Protein 3I7T (pdb70)

B-factor: mean 10.13, std 5.45, range [2.0, 48.77]

Sequence (118 aa):
SRTMVSSGSEFESAVGYSRAVRIGPLVVVAGTTGSGDDIAAQTRDALRRIEIALGQAGATLADVVRTRIYVTDISRWREVGEVHAQAFGKIRPVTSMVEVTALIAPGLLVEIEADAYV

InterPro domains:
  IPR006175 YjgF/YER057c/UK114 family [PF01042] (12-121)
  IPR035959 RutC-like superfamily [G3DSA:3.30.1330.40] (2-121)
  IPR035959 RutC-like superfamily [SSF55298] (5-122)

Secondary structure (DSSP, 8-state):
-EEEE----HHHHHHT--SEEEETTEEEEEEEE--SSSHHHHHHHHHHHHHHHHHHTT--GGGEEEEEEEES-GGGHHHHHHHHHHHHTTT--B--EEE-S--SSTT--EEEEEEEE-

GO terms:
  GO:0005886 plasma membrane (C, HDA)

Radius of gyration: 13.67 Å; Cα contacts (8 Å, |Δi|>4): 232; chains: 1; bounding box: 34×33×35 Å

Structure (mmCIF, N/CA/C/O backbone):
data_3I7T
#
_entry.id   3I7T
#
_cell.length_a   67.880
_cell.length_b   67.880
_cell.length_c   67.880
_cell.angle_alpha   90.00
_cell.angle_beta   90.00
_cell.angle_gamma   90.00
#
_symmetry.space_group_name_H-M   'P 21 3'
#
loop_
_entity.id
_entity.type
_entity.pdbx_description
1 polymer 'Putative uncharacterized protein'
2 non-polymer 'IODIDE ION'
3 water water
#
loop_
_atom_site.group_PDB
_atom_site.id
_atom_site.type_symbol
_atom_site.label_atom_id
_atom_site.label_alt_id
_atom_site.label_comp_id
_atom_site.label_asym_id
_atom_site.label_entity_id
_atom_site.label_seq_id
_atom_site.pdbx_PDB_ins_code
_atom_site.Cartn_x
_atom_site.Cartn_y
_atom_site.Cartn_z
_atom_site.occupancy
_atom_site.B_iso_or_equiv
_atom_site.auth_seq_id
_atom_site.auth_comp_id
_atom_site.auth_asym_id
_atom_site.auth_atom_id
_atom_site.pdbx_PDB_model_num
ATOM 1 N N . SER A 1 3 ? -11.761 23.637 41.379 1.00 14.71 4 SER A N 1
ATOM 2 C CA . SER A 1 3 ? -10.655 24.467 40.795 1.00 14.44 4 SER A CA 1
ATOM 3 C C . SER A 1 3 ? -9.372 23.676 40.487 1.00 13.77 4 SER A C 1
ATOM 4 O O . SER A 1 3 ? -8.776 23.046 41.374 1.00 13.41 4 SER A O 1
ATOM 7 N N . ARG A 1 4 ? -8.941 23.743 39.227 1.00 12.38 5 ARG A N 1
ATOM 8 C CA . ARG A 1 4 ? -7.880 22.879 38.719 1.00 11.32 5 ARG A CA 1
ATOM 9 C C . ARG A 1 4 ? -6.548 23.607 38.520 1.00 10.83 5 ARG A C 1
ATOM 10 O O . ARG A 1 4 ? -6.502 24.685 37.939 1.00 9.81 5 ARG A O 1
ATOM 18 N N . THR A 1 5 ? -5.466 23.005 39.003 1.00 10.25 6 THR A N 1
ATOM 19 C CA . THR A 1 5 ? -4.140 23.558 38.794 1.00 10.31 6 THR A CA 1
ATOM 20 C C . THR A 1 5 ? -3.242 22.504 38.168 1.00 10.17 6 THR A C 1
ATOM 21 O O . THR A 1 5 ? -3.375 21.310 38.447 1.00 9.80 6 THR A O 1
ATOM 25 N N . MET A 1 6 ? -2.324 22.957 37.322 1.00 9.90 7 MET A N 1
ATOM 26 C CA . MET A 1 6 ? -1.466 22.063 36.571 1.00 9.61 7 MET A CA 1
ATOM 27 C C . MET A 1 6 ? -0.021 22.510 36.602 1.00 9.64 7 MET A C 1
ATOM 28 O O . MET A 1 6 ? 0.283 23.712 36.645 1.00 9.13 7 MET A O 1
ATOM 33 N N . VAL A 1 7 ? 0.868 21.530 36.577 1.00 9.20 8 VAL A N 1
ATOM 34 C CA . VAL A 1 7 ? 2.285 21.768 36.647 1.00 8.94 8 VAL A CA 1
ATOM 35 C C . VAL A 1 7 ? 2.913 21.293 35.343 1.00 9.58 8 VAL A C 1
ATOM 36 O O . VAL A 1 7 ? 2.660 20.177 34.890 1.00 8.53 8 VAL A O 1
ATOM 40 N N . SER A 1 8 ? 3.730 22.155 34.748 1.00 10.26 9 SER A N 1
ATOM 41 C CA . SER A 1 8 ? 4.445 21.838 33.522 1.00 11.67 9 SER A CA 1
ATOM 42 C C . SER A 1 8 ? 5.945 21.975 33.784 1.00 12.49 9 SER A C 1
ATOM 43 O O . SER A 1 8 ? 6.352 22.768 34.625 1.00 12.52 9 SER A O 1
ATOM 46 N N . SER A 1 9 ? 6.768 21.201 33.081 1.00 13.37 10 SER A N 1
ATOM 47 C CA . SER A 1 9 ? 8.220 21.323 33.238 1.00 14.05 10 SER A CA 1
ATOM 48 C C . SER A 1 9 ? 8.820 22.090 32.062 1.00 14.53 10 SER A C 1
ATOM 49 O O . SER A 1 9 ? 10.018 22.385 32.043 1.00 14.33 10 SER A O 1
ATOM 52 N N . GLY A 1 10 ? 7.986 22.414 31.077 1.00 14.48 11 GLY A N 1
ATOM 53 C CA . GLY A 1 10 ? 8.447 23.144 29.902 1.00 14.77 11 GLY A CA 1
ATOM 54 C C . GLY A 1 10 ? 9.089 22.259 28.835 1.00 15.23 11 GLY A C 1
ATOM 55 O O . GLY A 1 10 ? 9.610 22.759 27.842 1.00 14.98 11 GLY A O 1
ATOM 56 N N . SER A 1 11 ? 9.053 20.943 29.025 1.00 15.58 12 SER A N 1
ATOM 57 C CA . SER A 1 11 ? 9.698 20.037 28.089 1.00 16.12 12 SER A CA 1
ATOM 58 C C . SER A 1 11 ? 8.952 19.991 26.753 1.00 16.79 12 SER A C 1
ATOM 59 O O . SER A 1 11 ? 7.751 20.276 26.689 1.00 16.49 12 SER A O 1
ATOM 62 N N . GLU A 1 12 ? 9.674 19.625 25.692 1.00 17.52 13 GLU A N 1
ATOM 63 C CA . GLU A 1 12 ? 9.081 19.463 24.361 1.00 18.35 13 GLU A CA 1
ATOM 64 C C . GLU A 1 12 ? 8.052 18.337 24.340 1.00 18.19 13 GLU A C 1
ATOM 65 O O . GLU A 1 12 ? 7.040 18.408 23.642 1.00 18.43 13 GLU A O 1
ATOM 71 N N . PHE A 1 13 ? 8.350 17.282 25.087 1.00 18.06 14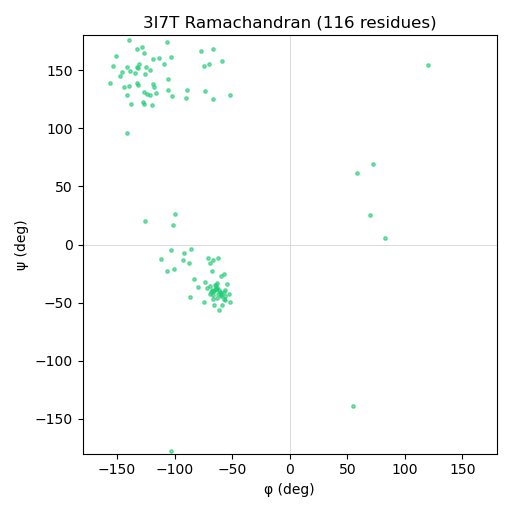 PHE A N 1
ATOM 72 C CA . PHE A 1 13 ? 7.502 16.107 25.156 1.00 18.01 14 PHE A CA 1
ATOM 73 C C . PHE A 1 13 ? 6.100 16.460 25.669 1.00 17.39 14 PHE A C 1
ATOM 74 O O . PHE A 1 13 ? 5.094 15.982 25.145 1.00 17.32 14 PHE A O 1
ATOM 82 N N . GLU A 1 14 ? 6.026 17.321 26.675 1.00 16.75 15 GLU A N 1
ATOM 83 C CA . GLU A 1 14 ? 4.730 17.760 27.161 1.00 16.50 15 GLU A CA 1
ATOM 84 C C . GLU A 1 14 ? 4.034 18.526 26.056 1.00 16.45 15 GLU A C 1
ATOM 85 O O . GLU A 1 14 ? 2.809 18.445 25.882 1.00 15.79 15 GLU A O 1
ATOM 91 N N . SER A 1 15 ? 4.865 19.231 25.294 1.00 16.34 16 SER A N 1
ATOM 92 C CA . SER A 1 15 ? 4.481 19.972 24.097 1.00 16.50 16 SER A CA 1
ATOM 93 C C . SER A 1 15 ? 3.904 19.071 23.005 1.00 15.60 16 SER A C 1
ATOM 94 O O . SER A 1 15 ? 2.781 19.266 22.533 1.00 15.79 16 SER A O 1
ATOM 97 N N . ALA A 1 16 ? 4.680 18.073 22.609 1.00 14.69 17 ALA A N 1
ATOM 98 C CA . ALA A 1 16 ? 4.263 17.175 21.545 1.00 13.37 17 ALA A CA 1
ATOM 99 C C . ALA A 1 16 ? 3.035 16.317 21.888 1.00 12.65 17 ALA A C 1
ATOM 100 O O . ALA A 1 16 ? 2.219 16.037 21.013 1.00 12.02 17 ALA A O 1
ATOM 102 N N . VAL A 1 17 ? 2.903 15.905 23.149 1.00 11.41 18 VAL A N 1
ATOM 103 C CA . VAL A 1 17 ? 1.846 14.967 23.543 1.00 10.80 18 VAL A CA 1
ATOM 104 C C . VAL A 1 17 ? 0.627 15.637 24.210 1.00 10.04 18 VAL A C 1
ATOM 105 O O . VAL A 1 17 ? -0.469 15.075 24.219 1.00 9.90 18 VAL A O 1
ATOM 109 N N . GLY A 1 18 ? 0.821 16.839 24.746 1.00 9.51 19 GLY A N 1
ATOM 110 C CA . GLY A 1 18 ? -0.260 17.599 25.384 1.00 8.91 19 GLY A CA 1
ATOM 111 C C . GLY A 1 18 ? -0.652 16.994 26.722 1.00 8.42 19 GLY A C 1
ATOM 112 O O . GLY A 1 18 ? -1.740 16.412 26.855 1.00 9.04 19 GLY A O 1
ATOM 113 N N . TYR A 1 19 ? 0.244 17.100 27.700 1.00 7.43 20 TYR A N 1
ATOM 114 C CA . TYR A 1 19 ? 0.018 16.534 29.038 1.00 7.38 20 TYR A CA 1
ATOM 115 C C . TYR A 1 19 ? 0.772 17.376 30.083 1.00 6.91 20 TYR A C 1
ATOM 116 O O . TYR A 1 19 ? 1.675 18.143 29.735 1.00 6.60 20 TYR A O 1
ATOM 125 N N . SER A 1 20 ? 0.392 17.230 31.353 1.00 6.35 21 SER A N 1
ATOM 126 C CA . SER A 1 20 ? 1.016 17.956 32.451 1.00 5.79 21 SER A CA 1
ATOM 127 C C . SER A 1 20 ? 1.854 17.025 33.306 1.00 5.99 21 SER A C 1
ATOM 128 O O . SER A 1 20 ? 1.606 15.827 33.367 1.00 5.66 21 SER A O 1
ATOM 131 N N . ARG A 1 21 ? 2.846 17.583 33.984 1.00 6.33 22 ARG A N 1
ATOM 132 C CA . ARG A 1 21 ? 3.631 16.812 34.932 1.00 6.08 22 ARG A CA 1
ATOM 133 C C . ARG A 1 21 ? 2.746 16.397 36.118 1.00 5.72 22 ARG A C 1
ATOM 134 O O . ARG A 1 21 ? 2.807 15.254 36.577 1.00 5.63 22 ARG A O 1
ATOM 142 N N . ALA A 1 22 ? 1.929 17.334 36.611 1.00 5.98 23 ALA A N 1
ATOM 143 C CA . ALA A 1 22 ? 0.999 17.056 37.702 1.00 5.25 23 ALA A CA 1
ATOM 144 C C . ALA A 1 22 ? -0.288 17.859 37.550 1.00 5.41 23 ALA A C 1
ATOM 145 O O . ALA A 1 22 ? -0.275 18.980 37.027 1.00 4.85 23 ALA A O 1
ATOM 147 N N . VAL A 1 23 ? -1.394 17.288 38.018 1.0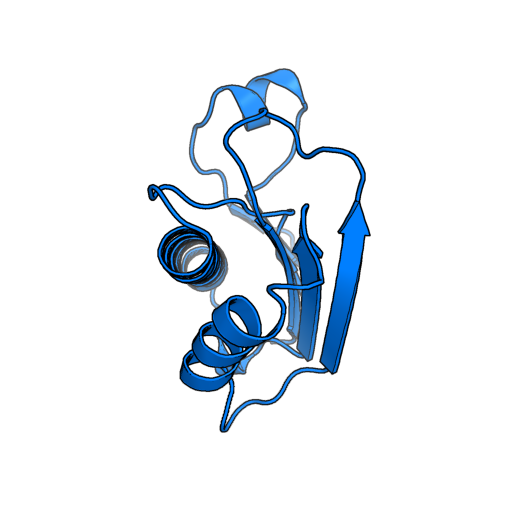0 5.29 24 VAL A N 1
ATOM 148 C CA . VAL A 1 23 ? -2.654 18.014 38.067 1.00 5.47 24 VAL A CA 1
ATOM 149 C C . VAL A 1 23 ? -3.264 17.821 39.441 1.00 5.78 24 VAL A C 1
ATOM 150 O O . VAL A 1 23 ? -3.230 16.713 39.978 1.00 5.71 24 VAL A O 1
ATOM 154 N N . ARG A 1 24 ? -3.789 18.909 40.010 1.00 6.29 25 ARG A N 1
ATOM 155 C CA . ARG A 1 24 ? -4.504 18.895 41.288 1.00 6.60 25 ARG A CA 1
ATOM 156 C C . ARG A 1 24 ? -5.943 19.435 41.111 1.00 6.91 25 ARG A C 1
ATOM 157 O O . ARG A 1 24 ? -6.130 20.485 40.508 1.00 6.09 25 ARG A O 1
ATOM 165 N N . ILE A 1 25 ? -6.946 18.687 41.577 1.00 7.15 26 ILE A N 1
ATOM 166 C CA . ILE A 1 25 ? -8.310 19.210 41.766 1.00 8.46 26 ILE A CA 1
ATOM 167 C C . ILE A 1 25 ? -8.836 18.632 43.060 1.00 8.75 26 ILE A C 1
ATOM 168 O O . ILE A 1 25 ? -8.690 17.451 43.309 1.00 9.10 26 ILE A O 1
ATOM 173 N N . GLY A 1 26 ? -9.477 19.442 43.883 1.00 9.34 27 GLY A N 1
ATOM 174 C CA . GLY A 1 26 ? -9.766 18.974 45.224 1.00 10.28 27 GLY A CA 1
ATOM 175 C C . GLY A 1 26 ? -8.497 18.506 45.924 1.00 10.93 27 GLY A C 1
ATOM 176 O O . GLY A 1 26 ? -7.434 19.122 45.811 1.00 10.25 27 GLY A O 1
ATOM 177 N N . PRO A 1 27 ? -8.586 17.394 46.657 1.00 12.16 28 PRO A N 1
ATOM 178 C CA . PRO A 1 27 ? -7.414 17.014 47.432 1.00 12.92 28 PRO A CA 1
ATOM 179 C C . PRO A 1 27 ? -6.533 16.070 46.619 1.00 13.19 28 PRO A C 1
ATOM 180 O O . PRO A 1 27 ? -5.414 15.742 47.036 1.00 14.08 28 PRO A O 1
ATOM 184 N N . LEU A 1 28 ? -7.039 15.655 45.463 1.00 12.85 29 LEU A N 1
ATOM 185 C CA . LEU A 1 28 ? -6.291 14.795 44.548 1.00 11.94 29 LEU A CA 1
ATOM 186 C C . LEU A 1 28 ? -5.173 15.514 43.796 1.00 10.52 29 LEU A C 1
ATOM 187 O O . LEU A 1 28 ? -5.394 16.581 43.219 1.00 10.13 29 LEU A O 1
ATOM 192 N N . VAL A 1 29 ? -3.987 14.904 43.795 1.00 9.19 30 VAL A N 1
ATOM 193 C CA . VAL A 1 29 ? -2.894 15.280 42.886 1.00 7.44 30 VAL A CA 1
ATOM 194 C C . VAL A 1 29 ? -2.429 14.020 42.149 1.00 6.99 30 VAL A C 1
ATOM 195 O O . VAL A 1 29 ? -2.039 13.025 42.784 1.00 6.72 30 VAL A O 1
ATOM 199 N N . VAL A 1 30 ? -2.513 14.039 40.820 1.00 5.36 31 VAL A N 1
ATOM 200 C CA . VAL A 1 30 ? -1.916 12.967 40.017 1.00 4.08 31 VAL A CA 1
ATOM 201 C C . VAL A 1 30 ? 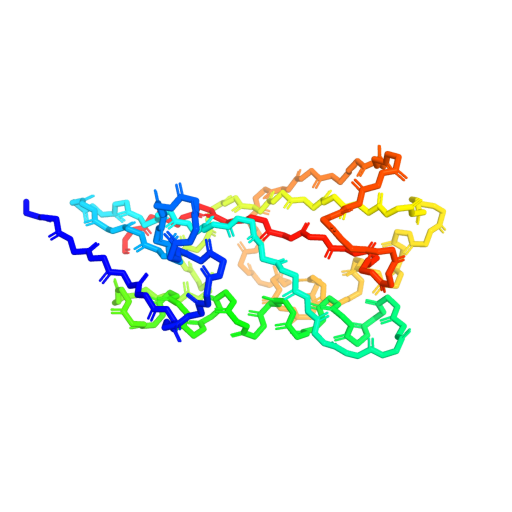-0.641 13.428 39.314 1.00 4.32 31 VAL A C 1
ATOM 202 O O . VAL A 1 30 ? -0.537 14.567 38.867 1.00 4.14 31 VAL A O 1
ATOM 206 N N . VAL A 1 31 ? 0.335 12.534 39.247 1.00 4.31 32 VAL A N 1
ATOM 207 C CA . VAL A 1 31 ? 1.616 12.817 38.643 1.00 4.97 32 VAL A CA 1
ATOM 208 C C . VAL A 1 31 ? 1.835 11.887 37.440 1.00 5.11 32 VAL A C 1
ATOM 209 O O . VAL A 1 31 ? 1.560 10.671 37.498 1.00 4.78 32 VAL A O 1
ATOM 213 N N . ALA A 1 32 ? 2.315 12.481 36.347 1.00 4.96 33 ALA A N 1
ATOM 214 C CA . ALA A 1 32 ? 2.634 11.760 35.115 1.00 5.31 33 ALA A CA 1
ATOM 215 C C . ALA A 1 32 ? 3.675 10.666 35.341 1.00 5.81 33 ALA A C 1
ATOM 216 O O . ALA A 1 32 ? 4.443 10.723 36.303 1.00 5.77 33 ALA A O 1
ATOM 218 N N . GLY A 1 33 ? 3.706 9.684 34.442 1.00 5.83 34 GLY A N 1
ATOM 219 C CA . GLY A 1 33 ? 4.835 8.748 34.398 1.00 5.90 34 GLY A CA 1
ATOM 220 C C . GLY A 1 33 ? 6.102 9.580 34.339 1.00 6.55 34 GLY A C 1
ATOM 221 O O . GLY A 1 33 ? 6.225 10.497 33.512 1.00 6.28 34 GLY A O 1
ATOM 222 N N . THR A 1 34 ? 7.044 9.279 35.226 1.00 6.55 35 THR A N 1
ATOM 223 C CA . THR A 1 34 ? 8.260 10.056 35.309 1.00 7.03 35 THR A CA 1
ATOM 224 C C . THR A 1 34 ? 9.499 9.200 35.156 1.00 6.85 35 THR A C 1
ATOM 225 O O . THR A 1 34 ? 9.655 8.213 35.857 1.00 6.40 35 THR A O 1
ATOM 229 N N . THR A 1 35 ? 10.403 9.602 34.267 1.00 7.40 36 THR A N 1
ATOM 230 C CA . THR A 1 35 ? 11.676 8.907 34.160 1.00 7.16 36 THR A CA 1
ATOM 231 C C . THR A 1 35 ? 12.789 9.761 34.753 1.00 7.26 36 THR A C 1
ATOM 232 O O . THR A 1 35 ? 12.580 10.922 35.152 1.00 7.79 36 THR A O 1
ATOM 236 N N . GLY A 1 36 ? 13.983 9.192 34.817 1.00 7.10 37 GLY A N 1
ATOM 237 C CA . GLY A 1 36 ? 15.083 9.875 35.474 1.00 6.99 37 GLY A CA 1
ATOM 238 C C . GLY A 1 36 ? 16.352 9.897 34.662 1.00 7.01 37 GLY A C 1
ATOM 239 O O . GLY A 1 36 ? 16.593 9.013 33.848 1.00 6.56 37 GLY A O 1
ATOM 240 N N . SER A 1 37 ? 17.157 10.931 34.885 1.00 7.69 38 SER A N 1
ATOM 241 C CA . SER A 1 37 ? 18.505 10.982 34.351 1.00 8.31 38 SER A CA 1
ATOM 242 C C . SER A 1 37 ? 19.405 10.075 35.192 1.00 8.82 38 SER A C 1
ATOM 243 O O . SER A 1 37 ? 19.030 9.640 36.282 1.00 9.31 38 SER A O 1
ATOM 246 N N . GLY A 1 38 ? 20.590 9.783 34.688 1.00 9.04 39 GLY A N 1
ATOM 247 C CA . GLY A 1 38 ? 21.478 8.865 35.386 1.00 10.02 39 GLY A CA 1
ATOM 248 C C . GLY A 1 38 ? 21.803 7.661 34.529 1.00 10.23 39 GLY A C 1
ATOM 249 O O . GLY A 1 38 ? 21.033 7.290 33.642 1.00 10.08 39 GLY A O 1
ATOM 250 N N . ASP A 1 39 ? 22.949 7.051 34.803 1.00 10.83 40 ASP A N 1
ATOM 251 C CA . ASP A 1 39 ? 23.474 5.987 33.958 1.00 11.47 40 ASP A CA 1
ATOM 252 C C . ASP A 1 39 ? 22.876 4.627 34.281 1.00 12.00 40 ASP A C 1
ATOM 253 O O . ASP A 1 39 ? 22.773 3.774 33.400 1.00 13.40 40 ASP A O 1
ATOM 258 N N . ASP A 1 40 ? 22.487 4.404 35.534 1.00 11.64 41 ASP A N 1
ATOM 259 C CA . ASP A 1 40 ? 22.043 3.070 35.934 1.00 11.09 41 ASP A CA 1
ATOM 260 C C . ASP A 1 40 ? 20.734 3.107 36.713 1.00 10.25 41 ASP A C 1
ATOM 261 O O . ASP A 1 40 ? 20.281 4.173 37.129 1.00 9.63 41 ASP A O 1
ATOM 266 N N . ILE A 1 41 ? 20.131 1.940 36.914 1.00 9.33 42 ILE A N 1
ATOM 267 C CA . ILE A 1 41 ? 18.778 1.912 37.435 1.00 8.59 42 ILE A CA 1
ATOM 268 C C . ILE A 1 41 ? 18.626 2.633 38.773 1.00 8.34 42 ILE A C 1
ATOM 269 O O . ILE A 1 41 ? 17.661 3.362 38.964 1.00 8.26 42 ILE A O 1
ATOM 274 N N . ALA A 1 42 ? 19.575 2.475 39.688 1.00 7.97 43 ALA A N 1
ATOM 275 C CA . ALA A 1 42 ? 19.465 3.180 40.964 1.00 7.65 43 ALA A CA 1
ATOM 276 C C . ALA A 1 42 ? 19.407 4.696 40.775 1.00 7.43 43 ALA A C 1
ATOM 277 O O . ALA A 1 42 ? 18.518 5.341 41.301 1.00 6.50 43 ALA A O 1
ATOM 279 N N . ALA A 1 43 ? 20.356 5.259 40.029 1.00 7.38 44 ALA A N 1
ATOM 280 C CA . ALA A 1 43 ? 20.400 6.709 39.842 1.00 7.37 44 ALA A CA 1
ATOM 281 C C . ALA A 1 43 ? 19.133 7.227 39.170 1.00 7.08 44 ALA A C 1
ATOM 282 O O . ALA A 1 43 ? 18.612 8.284 39.528 1.00 7.44 44 ALA A O 1
ATOM 284 N N . GLN A 1 44 ? 18.646 6.481 38.180 1.00 6.66 45 GLN A N 1
ATOM 285 C CA . GLN A 1 44 ? 17.430 6.848 37.456 1.00 6.57 45 GLN A CA 1
ATOM 286 C C . GLN A 1 44 ? 16.206 6.808 38.358 1.00 6.93 45 GLN A C 1
ATOM 287 O O . GLN A 1 44 ? 15.335 7.672 38.264 1.00 6.54 45 GLN A O 1
ATOM 293 N N . THR A 1 45 ? 16.132 5.810 39.236 1.00 7.03 46 THR A N 1
ATOM 294 C CA . THR A 1 45 ? 15.032 5.780 40.211 1.00 7.16 46 THR A CA 1
ATOM 295 C C . THR A 1 45 ? 15.076 6.986 41.154 1.00 7.08 46 THR A C 1
ATOM 296 O O . THR A 1 45 ? 14.061 7.627 41.395 1.00 6.93 46 THR A O 1
ATOM 300 N N . ARG A 1 46 ? 16.252 7.303 41.683 1.00 7.54 47 ARG A N 1
ATOM 301 C CA . ARG A 1 46 ? 16.362 8.444 42.584 1.00 7.79 47 ARG A CA 1
ATOM 302 C C . ARG A 1 46 ? 15.933 9.718 41.872 1.00 7.58 47 ARG A C 1
ATOM 303 O O . ARG A 1 46 ? 15.197 10.534 42.426 1.00 7.05 47 ARG A O 1
ATOM 311 N N . ASP A 1 47 ? 16.385 9.878 40.636 1.00 7.31 48 ASP A N 1
ATOM 312 C CA . ASP A 1 47 ? 16.088 11.088 39.872 1.00 7.15 48 ASP A CA 1
ATOM 313 C C . ASP A 1 47 ? 14.613 11.167 39.493 1.00 6.79 48 ASP A C 1
ATOM 314 O O . ASP A 1 47 ? 14.017 12.253 39.481 1.00 6.45 48 ASP A O 1
ATOM 319 N N . ALA A 1 48 ? 14.005 10.018 39.197 1.00 6.62 49 ALA A N 1
ATOM 320 C CA . ALA A 1 48 ? 12.574 9.998 38.889 1.00 5.90 49 ALA A CA 1
ATOM 321 C C . ALA A 1 48 ? 11.786 10.425 40.113 1.00 6.08 49 ALA A C 1
ATOM 322 O O . ALA A 1 48 ? 10.802 11.151 40.002 1.00 5.05 49 ALA A O 1
ATOM 324 N N . LEU A 1 49 ? 12.231 9.992 41.290 1.00 5.82 50 LEU A N 1
ATOM 325 C CA . LEU A 1 49 ? 11.516 10.324 42.523 1.00 5.97 50 LEU A CA 1
ATOM 326 C C . LEU A 1 49 ? 11.734 11.771 42.909 1.00 5.46 50 LEU A C 1
ATOM 327 O O . LEU A 1 49 ? 10.842 12.395 43.477 1.00 5.71 50 LEU A O 1
ATOM 332 N N . ARG A 1 50 ? 12.916 12.309 42.600 1.00 5.22 51 ARG A N 1
ATOM 333 C CA . ARG A 1 50 ? 13.169 13.726 42.830 1.00 5.56 51 ARG A CA 1
ATOM 334 C C . ARG A 1 50 ? 12.221 14.585 41.987 1.00 5.28 51 ARG A C 1
ATOM 335 O O . ARG A 1 50 ? 11.691 15.576 42.472 1.00 5.68 51 ARG A O 1
ATOM 343 N N . ARG A 1 51 ? 12.020 14.210 40.728 1.00 4.90 52 ARG A N 1
ATOM 344 C CA . ARG A 1 51 ? 11.133 14.946 39.843 1.00 5.08 52 ARG A CA 1
ATOM 345 C C . ARG A 1 51 ? 9.665 14.832 40.272 1.00 5.18 52 ARG A C 1
ATOM 346 O O . ARG A 1 51 ? 8.900 15.795 40.185 1.00 5.89 52 ARG A O 1
ATOM 354 N N . ILE A 1 52 ? 9.267 13.653 40.726 1.00 5.04 53 ILE A N 1
ATOM 355 C CA . ILE A 1 52 ? 7.936 13.511 41.324 1.00 5.27 53 ILE A CA 1
ATOM 356 C C . ILE A 1 52 ? 7.724 14.478 42.493 1.00 5.34 53 ILE A C 1
ATOM 357 O O . ILE A 1 52 ? 6.696 15.156 42.562 1.00 5.44 53 ILE A O 1
ATOM 362 N N . GLU A 1 53 ? 8.698 14.544 43.401 1.00 5.63 54 GLU A N 1
ATOM 363 C CA . GLU A 1 53 ? 8.652 15.490 44.510 1.00 6.34 54 GLU A CA 1
ATOM 364 C C . GLU A 1 53 ? 8.524 16.934 44.019 1.00 6.25 54 GLU A C 1
ATOM 365 O O . GLU A 1 53 ? 7.698 17.686 44.521 1.00 7.09 54 GLU A O 1
ATOM 371 N N . ILE A 1 54 ? 9.338 17.312 43.035 1.00 5.75 55 ILE A N 1
ATOM 372 C CA . ILE A 1 54 ? 9.310 18.667 42.496 1.00 6.06 55 ILE A CA 1
ATOM 373 C C . ILE A 1 54 ? 7.925 18.987 41.927 1.00 5.79 55 ILE A C 1
ATOM 374 O O . ILE A 1 54 ? 7.368 20.077 42.165 1.00 6.30 55 ILE A O 1
ATOM 379 N N . ALA A 1 55 ? 7.354 18.044 41.188 1.00 5.22 56 ALA A N 1
ATOM 380 C CA . ALA A 1 55 ? 6.045 18.260 40.586 1.00 5.02 56 ALA A CA 1
ATOM 381 C C . ALA A 1 55 ? 4.988 18.358 41.679 1.00 4.63 56 ALA A C 1
ATOM 382 O O . ALA A 1 55 ? 4.175 19.286 41.697 1.00 4.93 56 ALA A O 1
ATOM 384 N N . LEU A 1 56 ? 5.034 17.421 42.618 1.00 4.27 57 LEU A N 1
ATOM 385 C CA . LEU A 1 56 ? 4.156 17.466 43.781 1.00 4.51 57 LEU A CA 1
ATOM 386 C C . LEU A 1 56 ? 4.200 18.803 44.517 1.00 4.64 57 LEU A C 1
ATOM 387 O O . LEU A 1 56 ? 3.153 19.388 44.831 1.00 5.14 57 LEU A O 1
ATOM 392 N N . GLY A 1 57 ? 5.410 19.281 44.805 1.00 5.41 58 GLY A N 1
ATOM 393 C CA . GLY A 1 57 ? 5.590 20.502 45.592 1.00 5.24 58 GLY A CA 1
ATOM 394 C C . GLY A 1 57 ? 4.999 21.694 44.871 1.00 6.21 58 GLY A C 1
ATOM 395 O O . GLY A 1 57 ? 4.399 22.585 45.484 1.00 5.32 58 GLY A O 1
ATOM 396 N N . GLN A 1 58 ? 5.144 21.716 43.556 1.00 6.85 59 GLN A N 1
ATOM 397 C CA . GLN A 1 58 ? 4.499 22.760 42.775 1.00 8.36 59 GLN A CA 1
ATOM 398 C C . GLN A 1 58 ? 2.967 22.667 42.722 1.00 8.51 59 GLN A C 1
ATOM 399 O O . GLN A 1 58 ? 2.291 23.644 42.389 1.00 8.89 59 GLN A O 1
ATOM 405 N N . ALA A 1 59 ? 2.434 21.509 43.089 1.00 8.56 60 ALA A N 1
ATOM 406 C CA . ALA A 1 59 ? 0.994 21.305 43.238 1.00 8.05 60 ALA A CA 1
ATOM 407 C C . ALA A 1 59 ? 0.557 21.335 44.715 1.00 7.81 60 ALA A C 1
ATOM 408 O O . ALA A 1 59 ? -0.538 20.881 45.055 1.00 8.13 60 ALA A O 1
ATOM 410 N N . GLY A 1 60 ? 1.401 21.871 45.596 1.00 7.49 61 GLY A N 1
ATOM 411 C CA . GLY A 1 60 ? 1.036 21.962 47.006 1.00 6.34 61 GLY A CA 1
ATOM 412 C C . GLY A 1 60 ? 0.978 20.629 47.749 1.00 6.57 61 GLY A C 1
ATOM 413 O O . GLY A 1 60 ? 0.256 20.495 48.737 1.00 6.54 61 GLY A O 1
ATOM 414 N N . ALA A 1 61 ? 1.723 19.637 47.278 1.00 5.73 62 ALA A N 1
ATOM 415 C CA . ALA A 1 61 ? 1.751 18.324 47.922 1.00 5.43 62 ALA A CA 1
ATOM 416 C C . ALA A 1 61 ? 3.181 17.904 48.227 1.00 5.09 62 ALA A C 1
ATOM 417 O O . ALA A 1 61 ? 4.134 18.467 47.673 1.00 4.80 62 ALA A O 1
ATOM 419 N N . THR A 1 62 ? 3.319 16.892 49.084 1.00 4.84 63 THR A N 1
ATOM 420 C CA . THR A 1 62 ? 4.630 16.346 49.448 1.00 4.70 63 THR A CA 1
ATOM 421 C C . THR A 1 62 ? 4.614 14.830 49.260 1.00 5.01 63 THR A C 1
ATOM 422 O O . THR A 1 62 ? 3.553 14.230 49.027 1.00 4.88 63 THR A O 1
ATOM 426 N N . LEU A 1 63 ? 5.778 14.197 49.355 1.00 4.59 64 LEU A N 1
ATOM 427 C CA . LEU A 1 63 ? 5.815 12.732 49.307 1.00 4.73 64 LEU A CA 1
ATOM 428 C C . LEU A 1 63 ? 4.899 12.074 50.340 1.00 4.45 64 LEU A C 1
ATOM 429 O O . LEU A 1 63 ? 4.356 10.999 50.092 1.00 4.52 64 LEU A O 1
ATOM 434 N N . ALA A 1 64 ? 4.759 12.696 51.509 1.00 4.10 65 ALA A N 1
ATOM 435 C CA . ALA A 1 64 ? 3.885 12.174 52.573 1.00 3.74 65 ALA A CA 1
ATOM 436 C C . ALA A 1 64 ? 2.409 12.111 52.158 1.00 3.69 65 ALA A C 1
ATOM 437 O O . ALA A 1 64 ? 1.583 11.513 52.858 1.00 3.50 65 ALA A O 1
ATOM 439 N N . ASP A 1 65 ? 2.065 12.739 51.039 1.00 3.81 66 ASP A N 1
ATOM 440 C CA . ASP A 1 65 ? 0.675 12.701 50.563 1.00 4.14 66 ASP A CA 1
ATOM 441 C C . ASP A 1 65 ? 0.424 11.560 49.568 1.00 4.53 66 ASP A C 1
ATOM 442 O O . ASP A 1 65 ? -0.730 11.242 49.242 1.00 4.54 66 ASP A O 1
ATOM 447 N N . VAL A 1 66 ? 1.509 10.971 49.076 1.00 4.31 67 VAL A N 1
ATOM 448 C CA . VAL A 1 66 ? 1.442 9.925 48.056 1.00 3.88 67 VAL A CA 1
ATOM 449 C C . VAL A 1 66 ? 0.778 8.637 48.601 1.00 3.85 67 VAL A C 1
ATOM 450 O O . VAL A 1 66 ? 1.189 8.106 49.639 1.00 3.59 67 VAL A O 1
ATOM 454 N N . VAL A 1 67 ? -0.270 8.168 47.930 1.00 3.60 68 VAL A N 1
ATOM 455 C CA . VAL A 1 67 ? -0.985 6.979 48.386 1.00 3.94 68 VAL A CA 1
ATOM 456 C C . VAL A 1 67 ? -0.675 5.799 47.481 1.00 4.41 68 VAL A C 1
ATOM 457 O O . VAL A 1 67 ? -0.838 4.638 47.883 1.00 4.50 68 VAL A O 1
ATOM 461 N N . ARG A 1 68 ? -0.249 6.099 46.258 1.00 5.01 69 ARG A N 1
ATOM 462 C CA . ARG A 1 68 ? 0.112 5.057 45.297 1.00 5.44 69 ARG A CA 1
ATOM 463 C C . ARG A 1 68 ? 1.286 5.445 44.406 1.00 5.74 69 ARG A C 1
ATOM 464 O O . ARG A 1 68 ? 1.348 6.569 43.891 1.00 5.58 69 ARG A O 1
ATOM 472 N N . THR A 1 69 ? 2.218 4.511 44.224 1.00 5.88 70 THR A N 1
ATOM 473 C CA . THR A 1 69 ? 3.198 4.610 43.141 1.00 6.00 70 THR A CA 1
ATOM 474 C C . THR A 1 69 ? 3.026 3.412 42.211 1.00 6.53 70 THR A C 1
ATOM 475 O O . THR A 1 69 ? 2.450 2.385 42.591 1.00 6.14 70 THR A O 1
ATOM 479 N N . ARG A 1 70 ? 3.514 3.546 40.981 1.00 6.32 71 ARG A N 1
ATOM 480 C CA . ARG A 1 70 ? 3.490 2.435 40.038 1.00 6.73 71 ARG A CA 1
ATOM 481 C C . ARG A 1 70 ? 4.792 2.533 39.301 1.00 5.96 71 ARG A C 1
ATOM 482 O O . ARG A 1 70 ? 5.143 3.616 38.818 1.00 5.45 71 ARG A O 1
ATOM 490 N N . ILE A 1 71 ? 5.515 1.412 39.250 1.00 5.14 72 ILE A N 1
ATOM 491 C CA . ILE A 1 71 ? 6.871 1.376 38.729 1.00 5.23 72 ILE A CA 1
ATOM 492 C C . ILE A 1 71 ? 6.980 0.435 37.533 1.00 5.71 72 ILE A C 1
ATOM 493 O O . ILE A 1 71 ? 6.685 -0.749 37.646 1.00 5.54 72 ILE A O 1
ATOM 498 N N . TYR A 1 72 ? 7.381 0.982 36.389 1.00 5.94 73 TYR A N 1
ATOM 499 C CA . TYR A 1 72 ? 7.714 0.195 35.212 1.00 6.22 73 TYR A CA 1
ATOM 500 C C . TYR A 1 72 ? 9.220 0.094 35.079 1.00 6.11 73 TYR A C 1
ATOM 501 O O . TYR A 1 72 ? 9.910 1.112 35.058 1.00 5.66 73 TYR A O 1
ATOM 510 N N . VAL A 1 73 ? 9.720 -1.128 34.943 1.00 5.65 74 VAL A N 1
ATOM 511 C CA . VAL A 1 73 ? 11.141 -1.345 34.753 1.00 5.99 74 VAL A CA 1
ATOM 512 C C . VAL A 1 73 ? 11.403 -2.164 33.496 1.00 6.39 74 VAL A C 1
ATOM 513 O O . VAL A 1 73 ? 10.552 -2.954 33.063 1.00 6.76 74 VAL A O 1
ATOM 517 N N . THR A 1 74 ? 12.577 -1.985 32.898 1.00 6.92 75 THR A N 1
ATOM 518 C CA . THR A 1 74 ? 12.898 -2.776 31.724 1.00 6.88 75 THR A CA 1
ATOM 519 C C . THR A 1 74 ? 13.550 -4.108 32.115 1.00 7.42 75 THR A C 1
ATOM 520 O O . THR A 1 74 ? 13.610 -5.027 31.310 1.00 7.60 75 THR A O 1
ATOM 524 N N . ASP A 1 75 ? 14.023 -4.219 33.351 1.00 7.37 76 ASP A N 1
ATOM 525 C CA . ASP A 1 75 ? 14.575 -5.483 33.821 1.00 7.83 76 ASP A CA 1
ATOM 526 C C . ASP A 1 75 ? 14.187 -5.729 35.265 1.00 7.66 76 ASP A C 1
ATOM 527 O O . ASP A 1 75 ? 14.840 -5.224 36.185 1.00 7.21 76 ASP A O 1
ATOM 532 N N . ILE A 1 76 ? 13.117 -6.491 35.462 1.00 7.47 77 ILE A N 1
ATOM 533 C CA . ILE A 1 76 ? 12.569 -6.673 36.804 1.00 7.81 77 ILE A CA 1
ATOM 534 C C . ILE A 1 76 ? 13.488 -7.535 37.685 1.00 8.23 77 ILE A C 1
ATOM 535 O O . ILE A 1 76 ? 13.306 -7.618 38.905 1.00 8.14 77 ILE A O 1
ATOM 540 N N . SER A 1 77 ? 14.482 -8.173 37.077 1.00 8.49 78 SER A N 1
ATOM 541 C CA . SER A 1 77 ? 15.448 -8.908 37.879 1.00 8.94 78 SER A CA 1
ATOM 542 C C . SER A 1 77 ? 16.274 -7.933 38.722 1.00 9.35 78 SER A C 1
ATOM 543 O O . SER A 1 77 ? 16.968 -8.338 39.662 1.00 9.39 78 SER A O 1
ATOM 546 N N . ARG A 1 78 ? 16.188 -6.646 38.391 1.00 10.00 79 ARG A N 1
ATOM 547 C CA . ARG A 1 78 ? 16.887 -5.613 39.151 1.00 10.33 79 ARG A CA 1
ATOM 548 C C . ARG A 1 78 ? 15.961 -4.893 40.135 1.00 10.32 79 ARG A C 1
ATOM 549 O O . ARG A 1 78 ? 16.215 -3.755 40.511 1.00 10.08 79 ARG A O 1
ATOM 557 N N . TRP A 1 79 ? 14.902 -5.576 40.569 1.00 10.79 80 TRP A N 1
ATOM 558 C CA . TRP A 1 79 ? 13.892 -4.962 41.432 1.00 11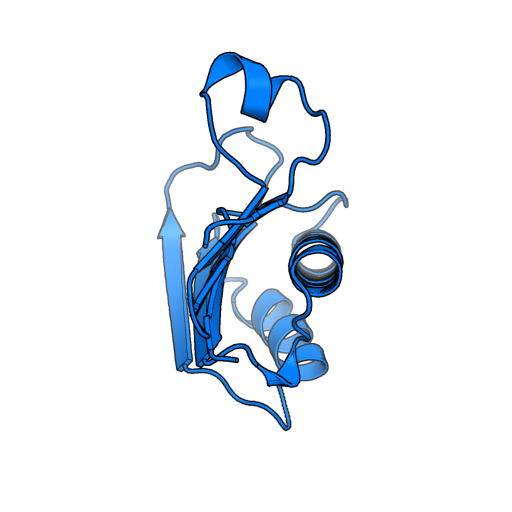.01 80 TRP A CA 1
ATOM 559 C C . TRP A 1 79 ? 14.453 -4.450 42.751 1.00 11.15 80 TRP A C 1
ATOM 560 O O . TRP A 1 79 ? 13.912 -3.511 43.331 1.00 11.36 80 TRP A O 1
ATOM 571 N N . ARG A 1 80 ? 15.534 -5.058 43.226 1.00 11.21 81 ARG A N 1
ATOM 572 C CA . ARG A 1 80 ? 16.103 -4.652 44.505 1.00 11.54 81 ARG A CA 1
ATOM 573 C C . ARG A 1 80 ? 16.801 -3.309 44.483 1.00 10.92 81 ARG A C 1
ATOM 574 O O . ARG A 1 80 ? 16.718 -2.566 45.446 1.00 11.14 81 ARG A O 1
ATOM 582 N N . GLU A 1 81 ? 17.492 -3.004 43.390 1.00 10.60 82 GLU A N 1
ATOM 583 C CA . GLU A 1 81 ? 18.147 -1.715 43.231 1.00 10.41 82 GLU A CA 1
ATOM 584 C C . GLU A 1 81 ? 17.091 -0.615 43.254 1.00 9.87 82 GLU A C 1
ATOM 585 O O . GLU A 1 81 ? 17.300 0.454 43.833 1.00 9.58 82 GLU A O 1
ATOM 591 N N . VAL A 1 82 ? 15.953 -0.889 42.620 1.00 9.12 83 VAL A N 1
ATOM 592 C CA . VAL A 1 82 ? 14.862 0.074 42.543 1.00 8.35 83 VAL A CA 1
ATOM 593 C C . VAL A 1 82 ? 14.152 0.173 43.888 1.00 8.44 83 VAL A C 1
ATOM 594 O O . VAL A 1 82 ? 13.945 1.266 44.413 1.00 8.16 83 VAL A O 1
ATOM 598 N N . GLY A 1 83 ? 13.800 -0.980 44.455 1.00 8.01 84 GLY A N 1
ATOM 599 C CA . GLY A 1 83 ? 13.160 -1.020 45.767 1.00 8.39 84 GLY A CA 1
ATOM 600 C C . GLY A 1 83 ? 13.895 -0.264 46.861 1.00 8.27 84 GLY A C 1
ATOM 601 O O . GLY A 1 83 ? 13.274 0.421 47.668 1.00 9.10 84 GLY A O 1
ATOM 602 N N . GLU A 1 84 ? 15.216 -0.397 46.907 1.00 8.30 85 GLU A N 1
ATOM 603 C CA . GLU A 1 84 ? 16.017 0.279 47.921 1.00 8.02 85 GLU A CA 1
ATOM 604 C C . GLU A 1 84 ? 15.801 1.783 47.902 1.00 7.16 85 GLU A C 1
ATOM 605 O O . GLU A 1 84 ? 15.685 2.418 48.948 1.00 6.44 85 GLU A O 1
ATOM 611 N N . VAL A 1 85 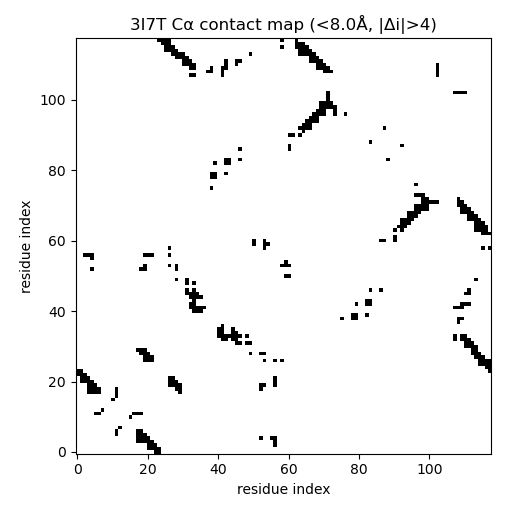? 15.787 2.355 46.702 1.00 6.50 86 VAL A N 1
ATOM 612 C CA . VAL A 1 85 ? 15.552 3.780 46.537 1.00 6.03 86 VAL A CA 1
ATOM 613 C C . VAL A 1 85 ? 14.108 4.177 46.910 1.00 6.03 86 VAL A C 1
ATOM 614 O O . VAL A 1 85 ? 13.879 5.216 47.527 1.00 5.71 86 VAL A O 1
ATOM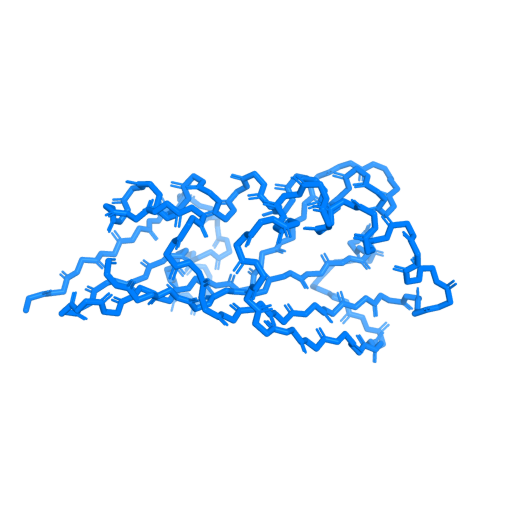 618 N N . HIS A 1 86 ? 13.135 3.351 46.521 1.00 5.80 87 HIS A N 1
ATOM 619 C CA . HIS A 1 86 ? 11.732 3.605 46.832 1.00 6.14 87 HIS A CA 1
ATOM 620 C C . HIS A 1 86 ? 11.560 3.556 48.351 1.00 7.05 87 HIS A C 1
ATOM 621 O O . HIS A 1 86 ? 10.820 4.360 48.944 1.00 6.74 87 HIS A O 1
ATOM 628 N N . ALA A 1 87 ? 12.285 2.626 48.975 1.00 7.83 88 ALA A N 1
ATOM 629 C CA . ALA A 1 87 ? 12.228 2.407 50.418 1.00 9.00 88 ALA A CA 1
ATOM 630 C C . ALA A 1 87 ? 12.839 3.576 51.180 1.00 9.94 88 ALA A C 1
ATOM 631 O O . ALA A 1 87 ? 12.295 4.005 52.193 1.00 10.06 88 ALA A O 1
ATOM 633 N N . GLN A 1 88 ? 13.969 4.086 50.692 1.00 11.05 89 GLN A N 1
ATOM 634 C CA . GLN A 1 88 ? 14.592 5.254 51.302 1.00 12.50 89 GLN A CA 1
ATOM 635 C C . GLN A 1 88 ? 13.661 6.470 51.193 1.00 12.40 89 GLN A C 1
ATOM 636 O O . GLN A 1 88 ? 13.618 7.306 52.093 1.00 12.22 89 GLN A O 1
ATOM 642 N N . ALA A 1 89 ? 12.887 6.547 50.111 1.00 12.41 90 ALA A N 1
ATOM 643 C CA . ALA A 1 89 ? 11.922 7.634 49.946 1.00 12.64 90 ALA A CA 1
ATOM 644 C C . ALA A 1 89 ? 10.624 7.389 50.743 1.00 13.03 90 ALA A C 1
ATOM 645 O O . ALA A 1 89 ? 10.048 8.322 51.312 1.00 13.25 90 ALA A O 1
ATOM 647 N N . PHE A 1 90 ? 10.175 6.138 50.820 1.00 12.85 91 PHE A N 1
ATOM 648 C CA . PHE A 1 90 ? 8.830 5.871 51.342 1.00 12.72 91 PHE A CA 1
ATOM 649 C C . PHE A 1 90 ? 8.727 4.881 52.505 1.00 13.01 91 PHE A C 1
ATOM 650 O O . PHE A 1 90 ? 7.656 4.341 52.757 1.00 13.40 91 PHE A O 1
ATOM 658 N N . GLY A 1 91 ? 9.825 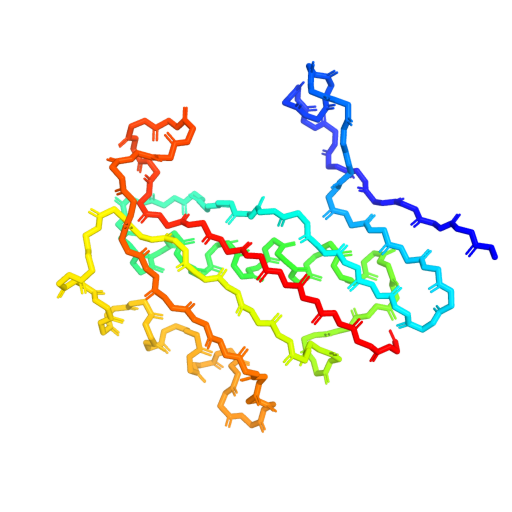4.651 53.215 1.00 13.30 92 GLY A N 1
ATOM 659 C CA . GLY A 1 91 ? 9.829 3.709 54.322 1.00 12.86 92 GLY A CA 1
ATOM 660 C C . GLY A 1 91 ? 8.803 4.003 55.401 1.00 12.35 92 GLY A C 1
ATOM 661 O O . GLY A 1 91 ? 8.201 3.078 55.955 1.00 12.60 92 GLY A O 1
ATOM 662 N N . LYS A 1 92 ? 8.603 5.280 55.714 1.00 11.62 93 LYS A N 1
ATOM 663 C CA . LYS A 1 92 ? 7.597 5.654 56.720 1.00 11.16 93 LYS A CA 1
ATOM 664 C C . LYS A 1 92 ? 6.216 5.803 56.083 1.00 10.07 93 LYS A C 1
ATOM 665 O O . LYS A 1 92 ? 5.213 5.314 56.608 1.00 10.38 93 LYS A O 1
ATOM 671 N N . ILE A 1 93 ? 6.183 6.474 54.940 1.00 8.02 94 ILE A N 1
ATOM 672 C CA . ILE A 1 93 ? 4.943 6.802 54.245 1.00 6.86 94 ILE A CA 1
ATOM 673 C C . ILE A 1 93 ? 4.201 5.561 53.725 1.00 6.21 94 ILE A C 1
ATOM 674 O O . ILE A 1 93 ? 2.996 5.374 53.987 1.00 6.56 94 ILE A O 1
ATOM 679 N N . ARG A 1 94 ? 4.913 4.741 52.995 1.00 5.65 95 ARG A N 1
ATOM 680 C CA . ARG A 1 94 ? 4.433 3.454 52.561 1.00 5.09 95 ARG A CA 1
ATOM 681 C C . ARG A 1 94 ? 3.148 3.528 51.729 1.00 5.29 95 ARG A C 1
ATOM 682 O O . ARG A 1 94 ? 2.148 2.994 52.122 1.00 5.45 95 ARG A O 1
ATOM 690 N N . PRO A 1 95 ? 3.199 4.187 50.598 1.00 4.95 96 PRO A N 1
ATOM 691 C CA . PRO A 1 95 ? 2.077 4.130 49.692 1.00 4.78 96 PRO A CA 1
ATOM 692 C C . PRO A 1 95 ? 1.981 2.691 49.187 1.00 4.71 96 PRO A C 1
ATOM 693 O O . PRO A 1 95 ? 2.899 1.903 49.422 1.00 4.83 96 PRO A O 1
ATOM 697 N N . VAL A 1 96 ? 0.889 2.326 48.524 1.00 4.88 97 VAL A N 1
ATOM 698 C CA . VAL A 1 96 ? 0.868 1.037 47.812 1.00 5.06 97 VAL A CA 1
ATOM 699 C C . VAL A 1 96 ? 1.715 1.174 46.546 1.00 5.10 97 VAL A C 1
ATOM 700 O O . VAL A 1 96 ? 1.904 2.286 46.049 1.00 5.62 97 VAL A O 1
ATOM 704 N N . THR A 1 97 ? 2.282 0.076 46.043 1.00 5.65 98 THR A N 1
ATOM 705 C CA . THR A 1 97 ? 2.913 0.123 44.723 1.00 6.34 98 THR A CA 1
ATOM 706 C C . THR A 1 97 ? 2.627 -1.105 43.910 1.00 5.96 98 THR A C 1
ATOM 707 O O . THR A 1 97 ? 2.048 -2.078 44.394 1.00 5.48 98 THR A O 1
ATOM 711 N N . SER A 1 98 ? 3.112 -1.046 42.677 1.00 5.75 99 SER A N 1
ATOM 712 C CA . SER A 1 98 ? 3.228 -2.205 41.803 1.00 6.47 99 SER A CA 1
ATOM 713 C C . SER A 1 98 ? 4.517 -2.040 41.053 1.00 6.25 99 SER A C 1
ATOM 714 O O . SER A 1 98 ? 4.959 -0.922 40.857 1.00 6.26 99 SER A O 1
ATOM 717 N N . MET A 1 99 ? 5.122 -3.146 40.632 1.00 6.10 100 MET A N 1
ATOM 718 C CA . MET A 1 99 ? 6.298 -3.068 39.782 1.00 6.99 100 MET A CA 1
ATOM 719 C C . MET A 1 99 ? 6.158 -4.111 38.708 1.00 7.02 100 MET A C 1
ATOM 720 O O . MET A 1 99 ? 6.044 -5.295 39.010 1.00 7.25 100 MET A O 1
ATOM 725 N N . VAL A 1 100 ? 6.168 -3.689 37.451 1.00 7.92 101 VAL A N 1
ATOM 726 C CA . VAL A 1 100 ? 6.099 -4.663 36.367 1.00 8.52 101 VAL A CA 1
ATOM 727 C C . VAL A 1 100 ? 7.137 -4.384 35.306 1.00 8.80 101 VAL A C 1
ATOM 728 O O . VAL A 1 100 ? 7.556 -3.250 35.095 1.00 8.38 101 VAL A O 1
ATOM 732 N N . GLU A 1 101 ? 7.534 -5.435 34.615 1.00 8.70 102 GLU A N 1
ATOM 733 C CA . GLU A 1 101 ? 8.506 -5.263 33.572 1.00 9.06 102 GLU A CA 1
ATOM 734 C C . GLU A 1 101 ? 7.813 -4.960 32.250 1.00 9.58 102 GLU A C 1
ATOM 735 O O . GLU A 1 101 ? 6.851 -5.636 31.874 1.00 9.56 102 GLU A O 1
ATOM 741 N N . VAL A 1 102 ? 8.305 -3.943 31.546 1.00 9.80 103 VAL A N 1
ATOM 742 C CA . VAL A 1 102 ? 7.809 -3.640 30.200 1.00 10.47 103 VAL A CA 1
ATOM 743 C C . VAL A 1 102 ? 8.896 -3.886 29.144 1.00 10.53 103 VAL A C 1
ATOM 744 O O . VAL A 1 102 ? 10.083 -3.915 29.468 1.00 10.17 103 VAL A O 1
ATOM 748 N N . THR A 1 103 ? 8.500 -4.045 27.886 1.00 10.91 104 THR A N 1
ATOM 749 C CA . THR A 1 103 ? 9.500 -4.259 26.846 1.00 11.57 104 THR A CA 1
ATOM 750 C C . THR A 1 103 ? 10.371 -3.029 26.634 1.00 11.57 104 THR A C 1
ATOM 751 O O . THR A 1 103 ? 11.577 -3.157 26.458 1.00 11.89 104 THR A O 1
ATOM 755 N N . ALA A 1 104 ? 9.766 -1.842 26.669 1.00 11.63 105 ALA A N 1
ATOM 756 C CA . ALA A 1 104 ? 10.505 -0.594 26.444 1.00 11.34 105 ALA A CA 1
ATOM 757 C C . ALA A 1 104 ? 9.853 0.612 27.118 1.00 11.40 105 ALA A C 1
ATOM 758 O O . ALA A 1 104 ? 8.653 0.620 27.349 1.00 11.47 105 ALA A O 1
ATOM 760 N N . LEU A 1 105 ? 10.661 1.619 27.448 1.00 11.55 106 LEU A N 1
ATOM 761 C CA . LEU A 1 105 ? 10.149 2.941 27.793 1.00 12.04 106 LEU A CA 1
ATOM 762 C C . LEU A 1 105 ? 10.371 3.868 26.585 1.00 12.02 106 LEU A C 1
ATOM 763 O O . LEU A 1 105 ? 10.858 3.425 25.547 1.00 12.26 106 LEU A O 1
ATOM 768 N N . ILE A 1 106 ? 10.020 5.143 26.719 1.00 12.42 107 ILE A N 1
ATOM 769 C CA . ILE A 1 106 ? 10.015 6.079 25.580 1.00 13.02 107 ILE A CA 1
ATOM 770 C C . ILE A 1 106 ? 11.360 6.219 24.851 1.00 13.13 107 ILE A C 1
ATOM 771 O O . ILE A 1 106 ? 11.401 6.565 23.666 1.00 13.39 107 ILE A O 1
ATOM 776 N N . ALA A 1 107 ? 12.457 5.953 25.555 1.00 12.85 108 ALA A N 1
ATOM 777 C CA . ALA A 1 107 ? 13.799 5.998 24.965 1.00 12.38 108 ALA A CA 1
ATOM 778 C C . ALA A 1 107 ? 14.608 4.818 25.479 1.00 12.47 108 ALA A C 1
ATOM 779 O O . ALA A 1 107 ? 14.397 4.365 26.608 1.00 12.19 108 ALA A O 1
ATOM 781 N N . PRO A 1 108 ? 15.538 4.312 24.654 1.00 12.72 109 PRO A N 1
ATOM 782 C CA . PRO A 1 108 ? 16.180 3.030 24.958 1.00 12.72 109 PRO A CA 1
ATOM 783 C C . PRO A 1 108 ? 17.094 3.041 26.191 1.00 12.61 109 PRO A C 1
ATOM 784 O O . PRO A 1 108 ? 17.332 1.983 26.775 1.00 12.96 109 PRO A O 1
ATOM 788 N N . GLY A 1 109 ? 17.603 4.207 26.582 1.00 11.82 110 GLY A N 1
ATOM 789 C CA . GLY A 1 109 ? 18.484 4.284 27.751 1.00 10.96 110 GLY A CA 1
ATOM 790 C C . GLY A 1 109 ? 17.734 4.414 29.071 1.00 10.55 110 GLY A C 1
ATOM 791 O O . GLY A 1 109 ? 18.339 4.414 30.148 1.00 10.36 110 GLY A O 1
ATOM 792 N N . LEU A 1 110 ? 16.412 4.527 28.984 1.00 9.74 111 LEU A N 1
ATOM 793 C CA . LEU A 1 110 ? 15.562 4.750 30.151 1.00 9.35 111 LEU A CA 1
ATOM 794 C C . LEU A 1 110 ? 15.136 3.403 30.719 1.00 9.31 111 LEU A C 1
ATOM 795 O O . LEU A 1 110 ? 14.595 2.562 29.996 1.00 9.54 111 LEU A O 1
ATOM 800 N N . LEU A 1 111 ? 15.393 3.206 32.010 1.00 8.75 112 LEU A N 1
ATOM 801 C CA . LEU A 1 111 ? 15.337 1.878 32.618 1.00 8.04 112 LEU A CA 1
ATOM 802 C C . LEU A 1 111 ? 14.193 1.713 33.600 1.00 7.48 112 LEU A C 1
ATOM 803 O O . LEU A 1 111 ? 13.878 0.600 34.029 1.00 7.77 112 LEU A O 1
ATOM 808 N N . VAL A 1 112 ? 13.586 2.830 33.960 1.00 6.91 113 VAL A N 1
ATOM 809 C CA . VAL A 1 112 ? 12.549 2.854 34.986 1.00 6.62 113 VAL A CA 1
ATOM 810 C C . VAL A 1 112 ? 11.656 4.074 34.775 1.00 6.48 113 VAL A C 1
ATOM 811 O O . VAL A 1 112 ? 12.133 5.145 34.409 1.00 6.64 113 VAL A O 1
ATOM 815 N N . GLU A 1 113 ? 10.351 3.889 34.942 1.00 6.59 114 GLU A N 1
ATOM 816 C CA . GLU A 1 113 ? 9.420 5.008 34.945 1.00 7.46 114 GLU A CA 1
ATOM 817 C C . GLU A 1 113 ? 8.478 4.870 36.143 1.00 7.48 114 GLU A C 1
ATOM 818 O O . GLU A 1 113 ? 8.033 3.770 36.457 1.00 7.81 114 GLU A O 1
ATOM 824 N N . ILE A 1 114 ? 8.191 5.980 36.812 1.00 6.94 115 ILE A N 1
ATOM 825 C CA . ILE A 1 114 ? 7.347 5.950 38.004 1.00 6.96 115 ILE A CA 1
ATOM 826 C C . ILE A 1 114 ? 6.178 6.924 37.915 1.00 7.30 115 ILE A C 1
ATOM 827 O O . ILE A 1 114 ? 6.360 8.091 37.570 1.00 7.99 115 ILE A O 1
ATOM 832 N N . GLU A 1 115 ? 4.978 6.436 38.220 1.00 7.47 116 GLU A N 1
ATOM 833 C CA . GLU A 1 115 ? 3.810 7.284 38.408 1.00 7.99 116 GLU A CA 1
ATOM 834 C C . GLU A 1 115 ? 3.505 7.450 39.888 1.00 7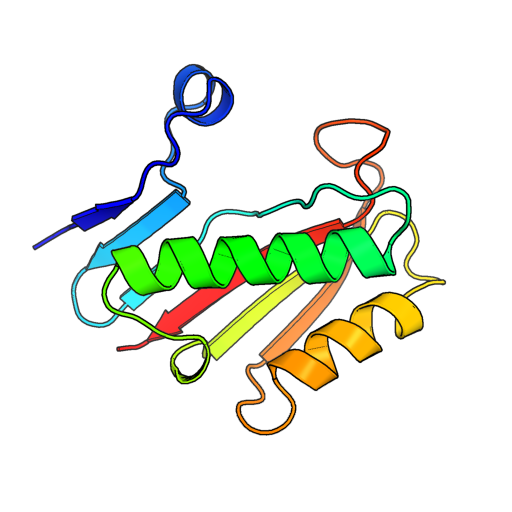.30 116 GLU A C 1
ATOM 835 O O . GLU A 1 115 ? 3.913 6.629 40.715 1.00 8.13 116 GLU A O 1
ATOM 841 N N . ALA A 1 116 ? 2.730 8.470 40.228 1.00 6.94 117 ALA A N 1
ATOM 842 C CA . ALA A 1 116 ? 2.291 8.611 41.601 1.00 6.57 117 ALA A CA 1
ATOM 843 C C . ALA A 1 116 ? 0.893 9.235 41.679 1.00 6.45 117 ALA A C 1
ATOM 844 O O . ALA A 1 116 ? 0.530 10.082 40.848 1.00 5.31 117 ALA A O 1
ATOM 846 N N . ASP A 1 117 ? 0.114 8.788 42.671 1.00 6.06 118 ASP A N 1
ATOM 847 C CA . ASP A 1 117 ? -1.139 9.434 43.033 1.00 6.41 118 ASP A CA 1
ATOM 848 C C . ASP A 1 117 ? -1.010 9.893 44.463 1.00 6.21 118 ASP A C 1
ATOM 849 O O . ASP A 1 117 ? -0.464 9.177 45.312 1.00 5.65 118 ASP A O 1
ATOM 854 N N . ALA A 1 118 ? -1.504 11.095 44.732 1.00 6.78 119 ALA A N 1
ATOM 855 C CA . ALA A 1 118 ? -1.429 11.655 46.067 1.00 7.03 119 ALA A CA 1
ATOM 856 C C . ALA A 1 118 ? -2.794 12.171 46.482 1.00 7.87 119 ALA A C 1
ATOM 857 O O . ALA A 1 118 ? -3.629 12.493 45.637 1.00 7.65 119 ALA A O 1
ATOM 859 N N . TYR A 1 119 ? -3.018 12.235 47.790 1.00 8.65 120 TYR A N 1
ATOM 860 C CA . TYR A 1 119 ? -4.261 12.779 48.311 1.00 10.71 120 TYR A CA 1
ATOM 861 C C . TYR A 1 119 ? -3.955 13.863 49.342 1.00 11.31 120 TYR A C 1
ATOM 862 O O . TYR A 1 119 ? -3.246 13.620 50.325 1.00 11.06 120 TYR A O 1
ATOM 871 N N . VAL A 1 120 ? -4.468 15.065 49.098 1.00 12.36 121 VAL A N 1
ATOM 872 C CA . VAL A 1 120 ? -4.260 16.183 50.015 1.00 13.97 121 VAL A CA 1
ATOM 873 C C . VAL A 1 120 ? -3.155 17.117 49.532 1.00 15.02 121 VAL A C 1
ATOM 874 O O . VAL A 1 120 ? -2.710 17.031 48.379 1.00 15.71 121 VAL A O 1
#

CATH classification: 3.30.1330.40

Nearest PDB structures (foldseek):
  3i7t-assembly1_A  TM=1.009E+00  e=6.107E-27  Mycobacterium tuberculosis H37Rv
  2b33-assembly1_A  TM=8.730E-01  e=4.286E-12  Thermotoga maritima MSB8
  1oni-assembly3_H  TM=9.082E-01  e=3.973E-11  Homo sapiens
  6izh-assembly1_F  TM=9.285E-01  e=5.885E-11  Pseudomonas sp.
  6izh-assembly1_E  TM=9.287E-01  e=6.283E-11  Pseudomonas sp.

Solvent-accessible surface area: 6642 Å² total; per-residue (Å²): 140,155,78,120,12,74,74,68,46,139,90,13,79,88,93,66,73,28,24,1,19,71,74,50,57,70,0,56,10,23,25,3,36,4,67,41,142,65,0,24,30,4,0,135,32,0,9,127,97,0,77,71,3,0,48,122,6,57,3,82,26,71,30,5,78,88,1,73,3,52,0,39,51,67,93,64,124,156,68,0,22,117,18,22,57,170,27,4,46,165,45,185,17,86,58,47,50,74,92,46,150,71,26,124,37,140,50,37,30,0,38,0,48,2,42,0,124,86

Foldseek 3Di:
DKDFAAPPDCVCVVPVDTQWMDDAQKIWGDWFWADDQDDLRGLLRRVVSVQVRQVVVVHGLLQWQEKEKEFQDCVCVPSNVVSVCVSPVPSDHYYYYDYDNDDPDRSTGMIMITMGGD

Organism: Mycobacterium tuberculosis (strain CDC 1551 / Oshkosh) (NCBI:txid83331)